Protein AF-A0A179S0K2-F1 (afdb_monomer)

Radius of gyration: 17.85 Å; Cα contacts (8 Å, |Δi|>4): 63; chains: 1; bounding box: 38×16×56 Å

Solvent-accessible surface area (backbone atoms only — not comparable to full-atom values): 4725 Å² total; per-residue (Å²): 138,86,76,78,86,77,86,60,91,84,56,55,85,92,34,68,66,41,37,51,50,55,25,49,52,24,48,51,48,21,55,51,24,48,50,50,19,52,54,19,56,77,68,71,34,66,69,54,23,53,53,27,46,53,52,19,51,52,28,44,52,52,21,52,53,35,51,50,52,44,49,52,55,52,55,55,58,50,53,62,55,58,65,77,74,110

Sequence (86 aa):
MNAPLRNTNHIAHGSPEMLRECAAECLNMVSFYTGMAVDYAAATDDVGLNYATRQAVAAMRQAVSILAMLRAMKENGSQNREEVQS

Foldseek 3Di:
DDDPDDPCVPPDPPDLVVLVVLLVVLVVLLVVLVVQLVVCVVVVNVVSNVVSVVSSVVSNVSSVVSVVVSVVVVVVVVVVVVVVVD

pLDDT: mean 87.46, std 15.48, range [46.69, 98.75]

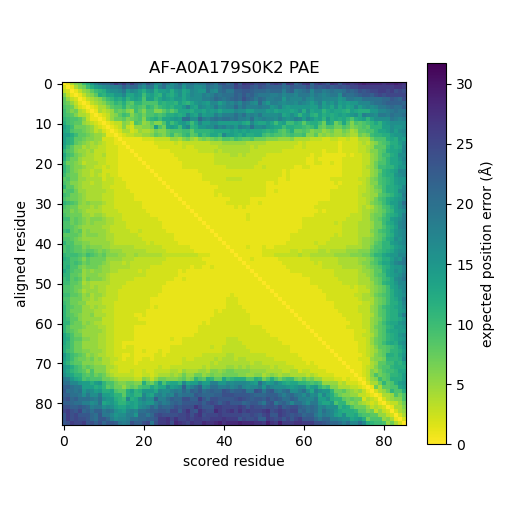Nearest PDB structures (foldseek):
  7o40-assembly1_A  TM=8.220E-01  e=2.172E+00  Synechocystis sp. PCC 6803 substr. Kazusa
  6zw4-assembly1_H  TM=8.288E-01  e=4.554E+00  Nostoc punctiforme
  6zw4-assembly1_T  TM=8.288E-01  e=4.554E+00  Nostoc punctiforme
  6zw4-assembly1_GA  TM=8.288E-01  e=4.554E+00  Nostoc punctiforme
  6zw4-assembly1_SA  TM=8.288E-01  e=4.554E+00  Nostoc punctiforme

Secondary structure (DSSP, 8-state):
--------TTSPTTSHHHHHHHHHHHHHHHHHHHHHHHHHHHTT-HHHHHHHHHHHHHHHHHHHHHHHHHHHHHHHHHHHHHHTT-

Mean predicted aligned error: 6.95 Å

Organism: NCBI:t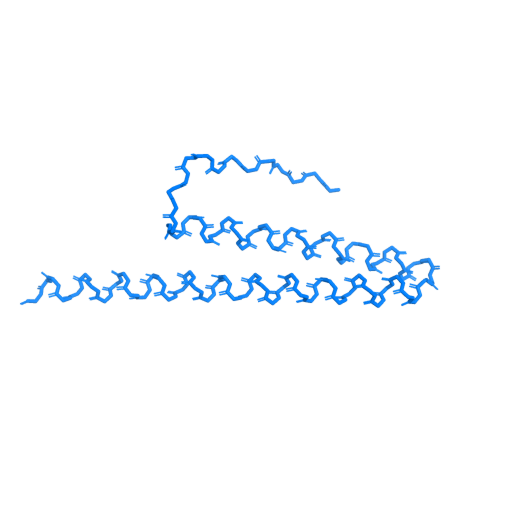xid427683

Structure (mmCIF, N/CA/C/O backbone):
data_AF-A0A179S0K2-F1
#
_entry.id   AF-A0A179S0K2-F1
#
loop_
_atom_site.group_PDB
_atom_site.id
_atom_site.type_symbol
_atom_site.label_atom_id
_atom_site.label_alt_id
_atom_site.label_comp_id
_atom_site.label_asym_id
_atom_site.label_entity_id
_atom_site.label_seq_id
_atom_site.pdbx_PDB_ins_code
_atom_site.Cartn_x
_atom_site.Cartn_y
_atom_site.Cartn_z
_atom_site.occupancy
_atom_site.B_iso_or_equiv
_atom_site.auth_seq_id
_atom_site.auth_comp_id
_atom_site.auth_asym_id
_atom_site.auth_atom_id
_atom_site.pdbx_PDB_model_num
ATOM 1 N N . MET A 1 1 ? -7.592 2.960 -14.067 1.00 46.69 1 MET A N 1
ATOM 2 C CA . MET A 1 1 ? -8.387 2.340 -12.981 1.00 46.69 1 MET A CA 1
ATOM 3 C C . MET A 1 1 ? -9.519 3.304 -12.637 1.00 46.69 1 MET A C 1
ATOM 5 O O . MET A 1 1 ? -9.219 4.472 -12.444 1.00 46.69 1 MET A O 1
ATOM 9 N N . ASN A 1 2 ? -10.785 2.874 -12.646 1.00 52.00 2 ASN A N 1
ATOM 10 C CA . ASN A 1 2 ? -11.943 3.741 -12.379 1.00 52.00 2 ASN A CA 1
ATOM 11 C C . ASN A 1 2 ? -12.628 3.243 -11.098 1.00 52.00 2 ASN A C 1
ATOM 13 O O . ASN A 1 2 ? -13.507 2.385 -11.154 1.00 52.00 2 ASN A O 1
ATOM 17 N N . ALA A 1 3 ? -12.132 3.676 -9.937 1.00 57.12 3 ALA A N 1
ATOM 18 C CA . ALA A 1 3 ? -12.800 3.382 -8.674 1.00 57.12 3 ALA A CA 1
ATOM 19 C C . ALA A 1 3 ? -14.096 4.212 -8.616 1.00 57.12 3 ALA A C 1
ATOM 21 O O . ALA A 1 3 ? -14.045 5.407 -8.915 1.00 57.12 3 ALA A O 1
ATOM 22 N N . PRO A 1 4 ? -15.252 3.619 -8.262 1.00 60.69 4 PRO A N 1
ATOM 23 C CA . PRO A 1 4 ? -16.480 4.386 -8.123 1.00 60.69 4 PRO A CA 1
ATOM 24 C C . PRO A 1 4 ? -16.275 5.515 -7.109 1.00 60.69 4 PRO A C 1
ATOM 26 O O . PRO A 1 4 ? -15.723 5.283 -6.032 1.00 60.69 4 PRO A O 1
ATOM 29 N N . LEU A 1 5 ? -16.729 6.725 -7.452 1.00 61.97 5 LEU A N 1
ATOM 30 C CA . LEU A 1 5 ? -16.756 7.856 -6.525 1.00 61.97 5 LEU A CA 1
ATOM 31 C C . LEU A 1 5 ? -17.601 7.462 -5.309 1.00 61.97 5 LEU A C 1
ATOM 33 O O . LEU A 1 5 ? -18.809 7.240 -5.420 1.00 61.97 5 LEU A O 1
ATOM 37 N N . ARG A 1 6 ? -16.953 7.330 -4.151 1.00 66.06 6 ARG A N 1
ATOM 38 C CA . ARG A 1 6 ? -17.618 6.980 -2.894 1.00 66.06 6 ARG A CA 1
ATOM 39 C C . ARG A 1 6 ? -18.305 8.244 -2.373 1.00 66.06 6 ARG A C 1
ATOM 41 O O . ARG A 1 6 ? -17.651 9.254 -2.143 1.00 66.06 6 ARG A O 1
ATOM 48 N N . ASN A 1 7 ? -19.633 8.223 -2.254 1.00 74.06 7 ASN A N 1
ATOM 49 C CA . ASN A 1 7 ? -20.394 9.356 -1.721 1.00 74.06 7 ASN A CA 1
ATOM 50 C C . ASN A 1 7 ? -20.248 9.393 -0.195 1.00 74.06 7 ASN A C 1
ATOM 52 O O . ASN A 1 7 ? -20.880 8.599 0.497 1.00 74.06 7 ASN A O 1
ATOM 56 N N . 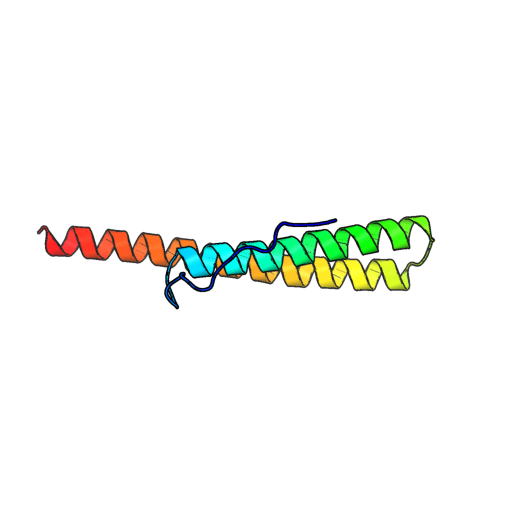THR A 1 8 ? -19.444 10.319 0.321 1.00 77.25 8 THR A N 1
ATOM 57 C CA . THR A 1 8 ? -19.126 10.440 1.754 1.00 77.25 8 THR A CA 1
ATOM 58 C C . THR A 1 8 ? -19.866 11.582 2.459 1.00 77.25 8 THR A C 1
ATOM 60 O O . THR A 1 8 ? -19.728 11.736 3.669 1.00 77.25 8 THR A O 1
ATOM 63 N N . ASN A 1 9 ? -20.723 12.338 1.757 1.00 75.94 9 ASN A N 1
ATOM 64 C CA . ASN A 1 9 ? -21.390 13.546 2.285 1.00 75.94 9 ASN A CA 1
ATOM 65 C C . ASN A 1 9 ? -22.314 13.299 3.489 1.00 75.94 9 ASN A C 1
ATOM 67 O O . ASN A 1 9 ? -22.700 14.234 4.182 1.00 75.94 9 ASN A O 1
ATOM 71 N N . HIS A 1 10 ? -22.708 12.049 3.713 1.00 78.62 10 HIS A N 1
ATOM 72 C CA . HIS A 1 10 ? -23.598 11.639 4.797 1.00 78.62 10 HIS A CA 1
ATOM 73 C C . HIS A 1 10 ? -22.841 11.063 6.005 1.00 78.62 10 HIS A C 1
ATOM 75 O O . HIS A 1 10 ? -23.464 10.678 6.993 1.00 78.62 10 HIS A O 1
ATOM 81 N N . ILE A 1 11 ? -21.512 10.958 5.924 1.00 79.75 11 ILE A N 1
ATOM 82 C CA . ILE A 1 11 ? -20.693 10.342 6.964 1.00 79.75 11 ILE A CA 1
ATOM 83 C C . ILE A 1 11 ? -20.362 11.389 8.023 1.00 79.75 11 ILE A C 1
ATOM 85 O O . ILE A 1 11 ? -19.760 12.422 7.737 1.00 79.75 11 ILE A O 1
ATOM 89 N N . ALA A 1 12 ? -20.736 11.105 9.270 1.00 79.56 12 ALA A N 1
ATOM 90 C CA . ALA A 1 12 ? -20.438 11.986 10.389 1.00 79.56 12 ALA A CA 1
ATOM 91 C C . ALA A 1 12 ? -18.921 12.122 10.597 1.00 79.56 12 ALA A C 1
ATOM 93 O O . ALA A 1 12 ? -18.184 11.130 10.594 1.00 79.56 12 ALA A O 1
ATOM 94 N N . HIS A 1 13 ? -18.455 13.349 10.829 1.00 77.44 13 HIS A N 1
ATOM 95 C CA . HIS A 1 13 ? -17.053 13.598 11.145 1.00 77.44 13 HIS A CA 1
ATOM 96 C C . HIS A 1 13 ? -16.625 12.876 12.426 1.00 77.44 13 HIS A C 1
ATOM 98 O O . HIS A 1 13 ? -17.375 12.805 13.398 1.00 77.44 13 HIS A O 1
ATOM 104 N N . GLY A 1 14 ? -15.407 12.333 12.416 1.00 79.06 14 GLY A N 1
ATOM 105 C CA . GLY A 1 14 ? -14.851 11.588 13.546 1.00 79.06 14 GLY A CA 1
ATOM 106 C C . GLY A 1 14 ? -15.487 10.215 13.779 1.00 79.06 14 GLY A C 1
ATOM 107 O O . GLY A 1 14 ? -15.132 9.557 14.750 1.00 79.06 14 GLY A O 1
ATOM 108 N N . SER A 1 15 ? -16.403 9.763 12.915 1.00 88.06 15 SER A N 1
ATOM 109 C CA . SER A 1 15 ? -17.000 8.428 13.010 1.00 88.06 15 SER A CA 1
ATOM 110 C C . SER A 1 15 ? -16.032 7.318 12.566 1.00 88.06 15 SER A C 1
ATOM 112 O O . SER A 1 15 ? -15.129 7.558 11.754 1.00 88.06 15 SER A O 1
ATOM 114 N N . PRO A 1 16 ? -16.243 6.065 13.017 1.00 91.75 16 PRO A N 1
ATOM 115 C CA . PRO A 1 16 ? -15.538 4.906 12.472 1.00 91.75 16 PRO A CA 1
ATOM 116 C C . PRO A 1 16 ? -15.692 4.781 10.949 1.00 91.75 16 PRO A C 1
ATOM 118 O O . PRO A 1 16 ? -14.795 4.296 10.262 1.00 91.75 16 PRO A O 1
ATOM 121 N N . GLU A 1 17 ? -16.836 5.189 10.403 1.00 90.38 17 GLU A N 1
ATOM 122 C CA . GLU A 1 17 ? -17.139 5.200 8.970 1.00 90.38 17 GLU A CA 1
ATOM 123 C C . GLU A 1 17 ? -16.225 6.175 8.225 1.00 90.38 17 GLU A C 1
ATOM 125 O O . GLU A 1 17 ? -15.636 5.787 7.218 1.00 90.38 17 GLU A O 1
ATOM 130 N N . MET A 1 18 ? -16.000 7.376 8.768 1.00 91.25 18 MET A N 1
ATOM 131 C CA . MET A 1 18 ? -15.056 8.342 8.197 1.00 91.25 18 MET A CA 1
ATOM 132 C C . MET A 1 18 ? -13.636 7.769 8.153 1.00 91.25 18 MET A C 1
ATOM 134 O O . MET A 1 18 ? -12.977 7.838 7.120 1.00 91.25 18 MET A O 1
ATOM 138 N N . LEU A 1 19 ? -13.173 7.147 9.242 1.00 93.69 19 LEU A N 1
ATOM 139 C CA . LEU A 1 19 ? -11.835 6.545 9.286 1.00 93.69 19 LEU A CA 1
ATOM 140 C C . LEU A 1 19 ? -11.674 5.399 8.273 1.00 93.69 19 LEU A C 1
ATOM 142 O O . LEU A 1 19 ? -10.598 5.245 7.696 1.00 93.69 19 LEU A O 1
ATOM 146 N N . ARG A 1 20 ? -12.727 4.608 8.014 1.00 93.75 20 ARG A N 1
ATOM 147 C CA . ARG A 1 20 ? -12.694 3.585 6.951 1.00 93.75 20 ARG A CA 1
ATOM 148 C C . ARG A 1 20 ? -12.529 4.213 5.569 1.00 93.75 20 ARG A C 1
ATOM 150 O O . ARG A 1 20 ? -11.744 3.701 4.775 1.00 93.75 20 ARG A O 1
ATOM 157 N N . GLU A 1 21 ? -13.241 5.300 5.291 1.00 93.94 21 GLU A N 1
ATOM 158 C CA . GLU A 1 21 ? -13.147 5.990 4.002 1.00 93.94 21 GLU A CA 1
ATOM 159 C C . GLU A 1 21 ? -11.778 6.655 3.817 1.00 93.94 21 GLU A C 1
ATOM 161 O O . GLU A 1 21 ? -11.146 6.441 2.786 1.00 93.94 21 GLU A O 1
ATOM 166 N N . CYS A 1 22 ? -11.231 7.317 4.842 1.00 93.94 22 CYS A N 1
ATOM 167 C CA . CYS A 1 22 ? -9.872 7.865 4.777 1.00 93.94 22 CYS A CA 1
ATOM 168 C C . CYS A 1 22 ? -8.813 6.770 4.540 1.00 93.94 22 CYS A C 1
ATOM 170 O O . CYS A 1 22 ? -7.884 6.955 3.755 1.00 93.94 22 CYS A O 1
ATOM 172 N N . ALA A 1 23 ? -8.950 5.599 5.176 1.00 95.62 23 ALA A N 1
ATOM 173 C CA . ALA A 1 23 ? -8.052 4.473 4.910 1.00 95.62 23 ALA A CA 1
ATOM 174 C C . ALA A 1 23 ? -8.179 3.971 3.460 1.00 95.62 23 ALA A C 1
ATOM 176 O O . ALA A 1 23 ? -7.167 3.673 2.824 1.00 95.62 23 ALA A O 1
ATOM 177 N N . ALA A 1 24 ? -9.401 3.897 2.923 1.00 95.44 24 ALA A N 1
ATOM 178 C CA . ALA A 1 24 ? -9.647 3.498 1.539 1.00 95.44 24 ALA A CA 1
ATOM 179 C C . ALA A 1 24 ? -9.051 4.496 0.530 1.00 95.44 24 ALA A C 1
ATOM 181 O O . ALA A 1 24 ? -8.480 4.074 -0.475 1.00 95.44 24 ALA A O 1
ATOM 182 N N . GLU A 1 25 ? -9.117 5.798 0.806 1.00 94.75 25 GLU A N 1
ATOM 183 C CA . GLU A 1 25 ? -8.474 6.838 -0.007 1.00 94.75 25 GLU A CA 1
ATOM 184 C C . GLU A 1 25 ? -6.950 6.671 -0.045 1.00 94.75 25 GLU A C 1
ATOM 186 O O . GLU A 1 25 ? -6.359 6.635 -1.128 1.00 94.75 25 GLU A O 1
ATOM 191 N N . CYS A 1 26 ? -6.308 6.469 1.112 1.00 97.25 26 CYS A N 1
ATOM 192 C CA . CYS A 1 26 ? -4.872 6.194 1.162 1.00 97.25 26 CYS A CA 1
ATOM 193 C C . CYS A 1 26 ? -4.507 4.913 0.392 1.00 97.25 26 CYS A C 1
ATOM 195 O O . CYS A 1 26 ? -3.513 4.890 -0.331 1.00 97.25 26 CYS A O 1
ATOM 197 N N . LEU A 1 27 ? -5.311 3.849 0.490 1.00 97.38 27 LEU A N 1
ATOM 198 C CA . LEU A 1 27 ? -5.082 2.604 -0.257 1.00 97.38 27 LEU A CA 1
ATOM 199 C C . LEU A 1 27 ? -5.282 2.775 -1.771 1.00 97.38 27 LEU A C 1
ATOM 201 O O . LEU A 1 27 ? -4.547 2.171 -2.554 1.00 97.38 27 LEU A O 1
ATOM 205 N N . ASN A 1 28 ? -6.210 3.632 -2.200 1.00 97.00 28 ASN A N 1
ATOM 206 C CA . ASN A 1 28 ? -6.338 4.004 -3.609 1.00 97.00 28 ASN A CA 1
ATOM 207 C C . ASN A 1 28 ? -5.080 4.724 -4.111 1.00 97.00 28 ASN A C 1
ATOM 209 O O . ASN A 1 28 ? -4.611 4.426 -5.210 1.00 97.00 28 ASN A O 1
ATOM 213 N N . MET A 1 29 ? -4.488 5.611 -3.302 1.00 96.75 29 MET A N 1
ATOM 214 C CA . MET A 1 29 ? -3.201 6.230 -3.637 1.00 96.75 29 MET A CA 1
ATOM 215 C C . MET A 1 29 ? -2.070 5.203 -3.732 1.00 96.75 29 MET A C 1
ATOM 217 O O . MET A 1 29 ? -1.258 5.292 -4.650 1.00 96.75 29 MET A O 1
ATOM 221 N N . VAL A 1 30 ? -2.024 4.209 -2.835 1.00 98.38 30 VAL A N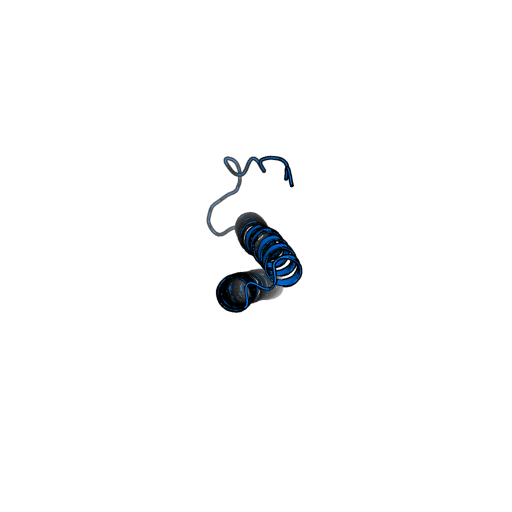 1
ATOM 222 C CA . VAL A 1 30 ? -1.055 3.104 -2.946 1.00 98.38 30 VAL A CA 1
ATOM 223 C C . VAL A 1 30 ? -1.203 2.420 -4.300 1.00 98.38 30 VAL A C 1
ATOM 225 O O . VAL A 1 30 ? -0.221 2.331 -5.025 1.00 98.38 30 VAL A O 1
ATOM 228 N N . SER A 1 31 ? -2.420 1.996 -4.652 1.00 98.12 31 SER A N 1
ATOM 229 C CA . SER A 1 31 ? -2.707 1.317 -5.923 1.00 98.12 31 SER A CA 1
ATOM 230 C C . SER A 1 31 ? -2.285 2.150 -7.140 1.00 98.12 31 SER A C 1
ATOM 232 O O . SER A 1 31 ? -1.709 1.633 -8.097 1.00 98.12 31 SER A O 1
ATOM 234 N N . PHE A 1 32 ? -2.526 3.463 -7.092 1.00 97.81 32 PHE A N 1
ATOM 235 C CA . PHE A 1 32 ? -2.113 4.388 -8.142 1.00 97.81 32 PHE A CA 1
ATOM 236 C C . PHE A 1 32 ? -0.585 4.451 -8.287 1.00 97.81 32 PHE A C 1
ATOM 238 O O . PHE A 1 32 ? -0.058 4.235 -9.379 1.00 97.81 32 PHE A O 1
ATOM 245 N N . TYR A 1 33 ? 0.139 4.693 -7.192 1.00 98.62 33 TYR A N 1
ATOM 246 C CA . TYR A 1 33 ? 1.595 4.817 -7.234 1.00 98.62 33 TYR A CA 1
ATOM 247 C C . TYR A 1 33 ? 2.307 3.497 -7.527 1.00 98.62 33 TYR A C 1
ATOM 249 O O . TYR A 1 33 ? 3.340 3.507 -8.193 1.00 98.62 33 TYR A O 1
ATOM 257 N N . THR A 1 34 ? 1.776 2.357 -7.079 1.00 98.56 34 THR A N 1
ATOM 258 C CA . THR A 1 34 ? 2.336 1.052 -7.453 1.00 98.56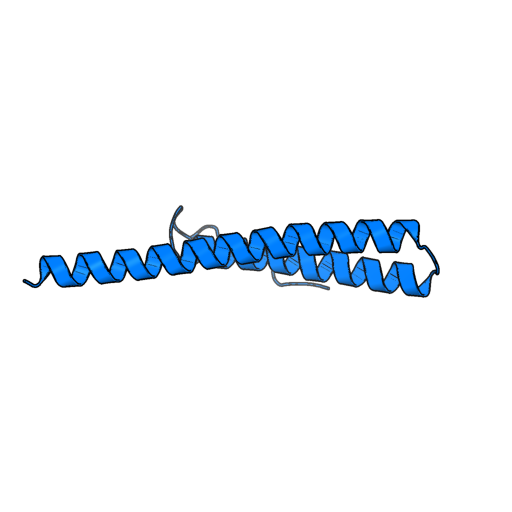 34 THR A CA 1
ATOM 259 C C . THR A 1 34 ? 2.118 0.756 -8.932 1.00 98.56 34 THR A C 1
ATOM 261 O O . THR A 1 34 ? 3.025 0.224 -9.563 1.00 98.56 34 THR A O 1
ATOM 264 N N . GLY A 1 35 ? 0.974 1.151 -9.504 1.00 98.44 35 GLY A N 1
ATOM 265 C CA . GLY A 1 35 ? 0.753 1.106 -10.952 1.00 98.44 35 GLY A CA 1
ATOM 266 C C . GLY A 1 35 ? 1.814 1.903 -11.714 1.00 98.44 35 GLY A C 1
ATOM 267 O O . GLY A 1 35 ? 2.498 1.349 -12.567 1.00 98.44 35 GLY A O 1
ATOM 268 N N . MET A 1 36 ? 2.045 3.159 -11.313 1.00 98.44 36 MET A N 1
ATOM 269 C CA . MET A 1 36 ? 3.106 3.988 -11.901 1.00 98.44 36 MET A CA 1
ATOM 270 C C . MET A 1 36 ? 4.498 3.365 -11.751 1.00 98.44 36 MET A C 1
ATOM 272 O O . MET A 1 36 ? 5.296 3.411 -12.679 1.00 98.44 36 MET A O 1
ATOM 276 N N . ALA A 1 37 ? 4.810 2.777 -10.593 1.00 98.62 37 ALA A N 1
ATOM 277 C CA . ALA A 1 37 ? 6.096 2.123 -10.367 1.00 98.62 37 ALA A CA 1
ATOM 278 C C . ALA A 1 37 ? 6.318 0.946 -11.334 1.00 98.62 37 ALA A C 1
ATOM 280 O O . ALA A 1 37 ? 7.417 0.794 -11.863 1.00 98.62 37 ALA A O 1
ATOM 281 N N . VAL A 1 38 ? 5.281 0.147 -11.603 1.00 98.69 38 VAL A N 1
ATOM 282 C CA . VAL A 1 38 ? 5.342 -0.943 -12.591 1.00 98.69 38 VAL A CA 1
ATOM 283 C C . VAL A 1 38 ? 5.570 -0.394 -14.000 1.00 98.69 38 VAL A C 1
ATOM 285 O O . VAL A 1 38 ? 6.425 -0.917 -14.716 1.00 98.69 38 VAL A O 1
ATOM 288 N N . ASP A 1 39 ? 4.875 0.682 -14.375 1.00 98.50 39 ASP A N 1
ATOM 289 C CA . ASP A 1 39 ? 5.051 1.324 -15.682 1.00 98.50 39 ASP A CA 1
ATOM 290 C C . ASP A 1 39 ? 6.483 1.869 -15.855 1.00 98.50 39 ASP A C 1
ATOM 292 O O . ASP A 1 39 ? 7.115 1.643 -16.889 1.00 98.50 39 ASP A O 1
ATOM 296 N N . TYR A 1 40 ? 7.044 2.515 -14.826 1.00 98.62 40 TYR A N 1
ATOM 297 C CA . TYR A 1 40 ? 8.429 3.001 -14.847 1.00 98.62 40 TYR A CA 1
ATOM 298 C C . TYR A 1 40 ? 9.459 1.871 -14.901 1.00 98.62 40 TYR A C 1
ATOM 300 O O . TYR A 1 40 ? 10.445 1.982 -15.629 1.00 98.62 40 TYR A O 1
ATOM 308 N N . ALA A 1 41 ? 9.220 0.760 -14.198 1.00 98.56 41 ALA A N 1
ATOM 309 C CA . ALA A 1 41 ? 10.078 -0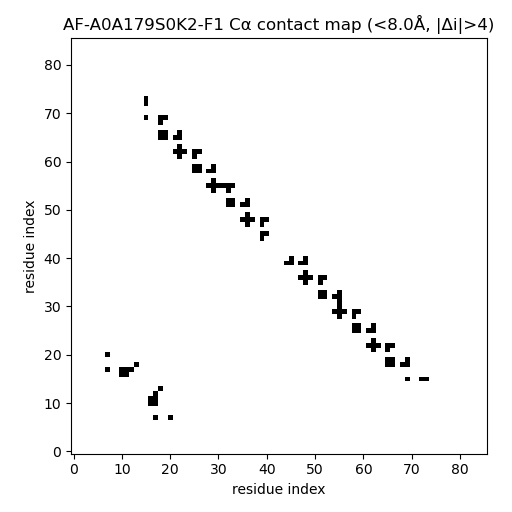.418 -14.291 1.00 98.56 41 ALA A CA 1
ATOM 310 C C . ALA A 1 41 ? 10.089 -0.997 -15.716 1.00 98.56 41 ALA A C 1
ATOM 312 O O . ALA A 1 41 ? 11.153 -1.323 -16.240 1.00 98.56 41 ALA A O 1
ATOM 313 N N . ALA A 1 42 ? 8.924 -1.076 -16.370 1.00 98.56 42 ALA A N 1
ATOM 314 C CA . ALA A 1 42 ? 8.818 -1.528 -17.758 1.00 98.56 42 ALA A CA 1
ATOM 315 C C . ALA A 1 42 ? 9.526 -0.578 -18.743 1.00 98.56 42 ALA A C 1
ATOM 317 O O . ALA A 1 42 ? 10.068 -1.025 -19.752 1.00 98.56 42 ALA A O 1
ATOM 318 N N . ALA A 1 43 ? 9.551 0.718 -18.433 1.00 98.38 43 ALA A N 1
ATOM 319 C CA . ALA A 1 43 ? 10.240 1.741 -19.210 1.00 98.38 43 ALA A CA 1
ATOM 320 C C . ALA A 1 43 ? 11.743 1.869 -18.892 1.00 98.38 43 ALA A C 1
ATOM 322 O O . ALA A 1 43 ? 12.414 2.703 -19.500 1.00 98.38 43 ALA A O 1
ATOM 323 N N . THR A 1 44 ? 12.288 1.076 -17.959 1.00 98.19 44 THR A N 1
ATOM 324 C CA . THR A 1 44 ? 13.663 1.219 -17.433 1.00 98.19 44 THR A CA 1
ATOM 325 C C . THR A 1 44 ? 13.975 2.618 -16.874 1.00 98.19 44 THR A C 1
ATOM 327 O O . THR A 1 44 ? 15.116 3.074 -16.899 1.00 98.19 44 THR A O 1
ATOM 330 N N . ASP A 1 45 ? 12.955 3.315 -16.364 1.00 98.44 45 ASP A N 1
ATOM 331 C CA . ASP A 1 45 ? 13.097 4.604 -15.685 1.00 98.44 45 ASP A CA 1
ATOM 332 C C . ASP A 1 45 ? 13.279 4.387 -14.176 1.00 98.44 45 ASP A C 1
ATOM 334 O O . ASP A 1 45 ? 12.323 4.370 -13.394 1.00 98.44 45 ASP A O 1
ATOM 338 N N . ASP A 1 46 ? 14.534 4.227 -13.756 1.00 98.50 46 ASP A N 1
ATOM 339 C CA . ASP A 1 46 ? 14.886 3.972 -12.355 1.00 98.50 46 ASP A CA 1
ATOM 340 C C . ASP A 1 46 ? 14.545 5.149 -11.423 1.00 98.50 46 ASP A C 1
ATOM 342 O O . ASP A 1 46 ? 14.258 4.952 -10.235 1.00 98.50 46 ASP A O 1
ATOM 346 N N . VAL A 1 47 ? 14.553 6.384 -11.941 1.00 98.56 47 VAL A N 1
ATOM 347 C CA . VAL A 1 47 ? 14.240 7.586 -11.153 1.00 98.56 47 VAL A CA 1
ATOM 348 C C . VAL A 1 47 ? 12.744 7.632 -10.860 1.00 98.56 47 VAL A C 1
ATOM 350 O O . VAL A 1 47 ? 12.349 7.794 -9.698 1.00 98.56 47 VAL A O 1
ATOM 353 N N . GLY A 1 48 ? 11.919 7.433 -11.892 1.00 98.38 48 GLY A N 1
ATOM 354 C CA . GLY A 1 48 ? 10.469 7.321 -11.767 1.00 98.38 48 GLY A CA 1
ATOM 355 C C . GLY A 1 48 ? 10.065 6.156 -10.864 1.00 98.38 48 GLY A C 1
ATOM 356 O O . GLY A 1 48 ? 9.262 6.339 -9.942 1.00 98.38 48 GLY A O 1
ATOM 357 N N . LEU A 1 49 ? 10.689 4.987 -11.050 1.00 98.69 49 LEU A N 1
ATOM 358 C CA . LEU A 1 49 ? 10.465 3.795 -10.229 1.00 98.69 49 LEU A CA 1
ATOM 359 C C . LEU A 1 49 ? 10.729 4.075 -8.745 1.00 98.69 49 LEU A C 1
ATOM 361 O O . LEU A 1 49 ? 9.882 3.777 -7.893 1.00 98.69 49 LEU A O 1
ATOM 365 N N . ASN A 1 50 ? 11.876 4.676 -8.416 1.00 98.69 50 ASN A N 1
ATOM 366 C CA . ASN A 1 50 ? 12.226 4.995 -7.033 1.00 98.69 50 ASN A CA 1
ATOM 367 C C . ASN A 1 50 ? 11.222 5.981 -6.419 1.00 98.69 50 ASN A C 1
ATOM 369 O O . ASN A 1 50 ? 10.694 5.747 -5.328 1.00 98.69 50 ASN A O 1
ATOM 373 N N . TYR A 1 51 ? 10.917 7.059 -7.141 1.00 98.56 51 TYR A N 1
ATOM 374 C CA . TYR A 1 51 ? 9.979 8.077 -6.685 1.00 98.56 51 TYR A CA 1
ATOM 375 C C . TYR A 1 51 ? 8.583 7.497 -6.418 1.00 98.56 51 TYR A C 1
ATOM 377 O O . TYR A 1 51 ? 8.063 7.644 -5.307 1.00 98.56 51 TYR A O 1
ATOM 385 N N . ALA A 1 52 ? 7.998 6.802 -7.397 1.00 98.62 52 ALA A N 1
ATOM 386 C CA . ALA A 1 52 ? 6.656 6.237 -7.289 1.00 98.62 52 ALA A CA 1
ATOM 387 C C . ALA A 1 52 ? 6.573 5.211 -6.148 1.00 98.62 52 ALA A C 1
ATOM 389 O O . ALA A 1 52 ? 5.647 5.252 -5.335 1.00 98.62 52 ALA A O 1
ATOM 390 N N . THR A 1 53 ? 7.599 4.370 -5.995 1.00 98.75 53 THR A N 1
ATOM 391 C CA . THR A 1 53 ? 7.687 3.411 -4.884 1.00 98.75 53 THR A CA 1
ATOM 392 C C . THR A 1 53 ? 7.687 4.114 -3.524 1.00 98.75 53 THR A C 1
ATOM 394 O O . THR A 1 53 ? 6.970 3.705 -2.608 1.00 98.75 53 THR A O 1
ATOM 397 N N . ARG A 1 54 ? 8.441 5.211 -3.365 1.00 98.75 54 ARG A N 1
ATOM 398 C CA . ARG A 1 54 ? 8.465 5.976 -2.105 1.00 98.75 54 ARG A CA 1
ATOM 399 C C . ARG A 1 54 ? 7.113 6.608 -1.780 1.00 98.75 54 ARG A C 1
ATOM 401 O O . ARG A 1 54 ? 6.725 6.612 -0.611 1.00 98.75 54 ARG A O 1
ATOM 408 N N . GLN A 1 55 ? 6.391 7.100 -2.786 1.00 98.69 55 GLN A N 1
ATOM 409 C CA . GLN A 1 55 ? 5.041 7.639 -2.598 1.00 98.69 55 GLN A CA 1
ATOM 410 C C . GLN A 1 55 ? 4.042 6.548 -2.193 1.00 98.69 55 GLN A C 1
ATOM 412 O O . GLN A 1 55 ? 3.289 6.736 -1.236 1.00 98.69 55 GLN A O 1
ATOM 417 N N . ALA A 1 56 ? 4.097 5.372 -2.829 1.00 98.56 56 ALA A N 1
ATOM 418 C CA . ALA A 1 56 ? 3.290 4.219 -2.431 1.00 98.56 56 ALA A CA 1
ATOM 419 C C . ALA A 1 56 ? 3.537 3.832 -0.961 1.00 98.56 56 ALA A C 1
ATOM 421 O O . ALA A 1 56 ? 2.592 3.617 -0.201 1.00 98.56 56 ALA A O 1
ATOM 422 N N . VAL A 1 57 ? 4.800 3.808 -0.519 1.00 98.75 57 VAL A N 1
ATOM 423 C CA . VAL A 1 57 ? 5.150 3.521 0.882 1.00 98.75 57 VAL A CA 1
ATOM 424 C C . VAL A 1 57 ? 4.596 4.582 1.836 1.00 98.75 57 VAL A C 1
ATOM 426 O O . VAL A 1 57 ? 4.085 4.233 2.902 1.00 98.75 57 VAL A O 1
ATOM 429 N N . ALA A 1 58 ? 4.683 5.866 1.485 1.00 98.62 58 ALA A N 1
ATOM 430 C CA . ALA A 1 58 ? 4.143 6.943 2.312 1.00 98.62 58 ALA A CA 1
ATOM 431 C C . ALA A 1 58 ? 2.618 6.819 2.477 1.00 98.62 58 ALA A C 1
ATOM 433 O O . ALA A 1 58 ? 2.123 6.845 3.606 1.00 98.62 58 ALA A O 1
ATOM 434 N N . ALA A 1 59 ? 1.892 6.589 1.380 1.00 98.25 59 ALA A N 1
ATOM 435 C CA . ALA A 1 59 ? 0.447 6.371 1.401 1.00 98.25 59 ALA A CA 1
ATOM 436 C C . ALA A 1 59 ? 0.063 5.117 2.211 1.00 98.25 59 ALA A C 1
ATOM 438 O O . ALA A 1 59 ? -0.873 5.153 3.010 1.00 98.25 59 ALA A O 1
ATOM 439 N N . MET A 1 60 ? 0.832 4.028 2.094 1.00 98.62 60 MET A N 1
ATOM 440 C CA . MET A 1 60 ? 0.598 2.807 2.873 1.00 98.62 60 MET A CA 1
ATOM 441 C C . MET A 1 60 ? 0.781 3.049 4.375 1.00 98.62 60 MET A C 1
ATOM 443 O O . MET A 1 60 ? -0.032 2.605 5.184 1.00 98.62 60 MET A O 1
ATOM 447 N N . ARG A 1 61 ? 1.821 3.793 4.770 1.00 98.69 61 ARG A N 1
ATOM 448 C CA . ARG A 1 61 ? 2.043 4.161 6.179 1.00 98.69 61 ARG A CA 1
ATOM 449 C C . ARG A 1 61 ? 0.879 4.975 6.741 1.00 98.69 61 ARG A C 1
ATOM 451 O O . ARG A 1 61 ? 0.464 4.724 7.871 1.00 98.69 61 ARG A O 1
ATOM 458 N N . GLN A 1 62 ? 0.334 5.904 5.957 1.00 97.94 62 GLN A N 1
ATOM 459 C CA . GLN A 1 62 ? -0.855 6.667 6.344 1.00 97.94 62 GLN A CA 1
ATOM 460 C C . GLN A 1 62 ? -2.078 5.756 6.509 1.00 97.94 62 GLN A C 1
ATOM 462 O O . GLN A 1 62 ? -2.723 5.803 7.555 1.00 97.94 62 GLN A O 1
ATOM 467 N N . ALA A 1 63 ? -2.343 4.862 5.548 1.00 97.94 63 ALA A N 1
ATOM 468 C CA . ALA A 1 63 ? -3.449 3.906 5.634 1.00 97.94 63 ALA A CA 1
ATOM 469 C C . ALA A 1 63 ? -3.364 3.041 6.905 1.00 97.94 63 ALA A C 1
ATOM 471 O O . ALA A 1 63 ? -4.342 2.911 7.640 1.00 97.94 63 ALA A O 1
ATOM 472 N N . VAL A 1 64 ? -2.179 2.499 7.209 1.00 98.44 64 VAL A N 1
ATOM 473 C CA . VAL A 1 64 ? -1.939 1.694 8.419 1.00 98.44 64 VAL A CA 1
ATOM 474 C C . VAL A 1 64 ? -2.183 2.507 9.692 1.00 98.44 64 VAL A C 1
ATOM 476 O O . VAL A 1 64 ? -2.821 2.011 10.620 1.00 98.44 64 VAL A O 1
ATOM 479 N N . SER A 1 65 ? -1.728 3.761 9.740 1.00 97.94 65 SER A N 1
ATOM 480 C CA . SER A 1 65 ? -1.970 4.646 10.885 1.00 97.94 65 SER A CA 1
ATOM 481 C C . SER A 1 65 ? -3.465 4.913 11.098 1.00 97.94 65 SER A C 1
ATOM 483 O O . SER A 1 65 ? -3.949 4.825 12.226 1.00 97.94 65 SER A O 1
ATOM 485 N N . ILE A 1 66 ? -4.224 5.146 10.024 1.00 96.81 66 ILE A N 1
ATOM 486 C CA . ILE A 1 66 ? -5.677 5.357 10.095 1.00 96.81 66 ILE A CA 1
ATOM 487 C C . ILE A 1 66 ? -6.404 4.094 10.567 1.00 96.81 66 ILE A C 1
ATOM 489 O O . ILE A 1 66 ? -7.297 4.171 11.412 1.00 96.81 66 ILE A O 1
ATOM 493 N N . LEU A 1 67 ? -5.997 2.917 10.089 1.00 96.31 67 LEU A N 1
ATOM 494 C CA . LEU A 1 67 ? -6.556 1.646 10.553 1.00 96.31 67 LEU A CA 1
ATOM 495 C C . LEU A 1 67 ? -6.270 1.394 12.041 1.00 96.31 67 LEU A C 1
ATOM 497 O O . LEU A 1 67 ? -7.132 0.862 12.744 1.00 96.31 67 LEU A O 1
ATOM 501 N N . ALA A 1 68 ? -5.106 1.815 12.542 1.00 96.62 68 ALA A N 1
ATOM 502 C CA . ALA A 1 68 ? -4.803 1.769 13.969 1.00 96.62 68 ALA A CA 1
ATOM 503 C C . ALA A 1 68 ? -5.722 2.702 14.780 1.00 96.62 68 ALA A C 1
ATOM 505 O O . ALA A 1 68 ? -6.255 2.279 15.806 1.00 96.62 68 ALA A O 1
ATOM 506 N N . MET A 1 69 ? -5.989 3.922 14.294 1.00 94.25 69 MET A N 1
ATOM 507 C CA . MET A 1 69 ? -6.961 4.831 14.924 1.00 94.25 69 MET A CA 1
ATOM 508 C C . MET A 1 69 ? -8.372 4.231 14.954 1.00 94.25 69 MET A C 1
ATOM 510 O O . MET A 1 69 ? -9.039 4.265 15.987 1.00 94.25 69 MET A O 1
ATOM 514 N N . LEU A 1 70 ? -8.815 3.622 13.849 1.00 94.44 70 LEU A N 1
ATOM 515 C CA . LEU A 1 70 ? -10.113 2.948 13.768 1.00 94.44 70 LEU A CA 1
ATOM 516 C C . LEU A 1 70 ? -10.232 1.811 14.790 1.00 94.44 70 LEU A C 1
ATOM 518 O O . LEU A 1 70 ? -11.292 1.620 15.387 1.00 94.44 70 LEU A O 1
ATOM 522 N N . ARG A 1 71 ? -9.156 1.043 14.979 1.00 94.31 71 ARG A N 1
ATOM 523 C CA . ARG A 1 71 ? -9.105 -0.027 15.974 1.00 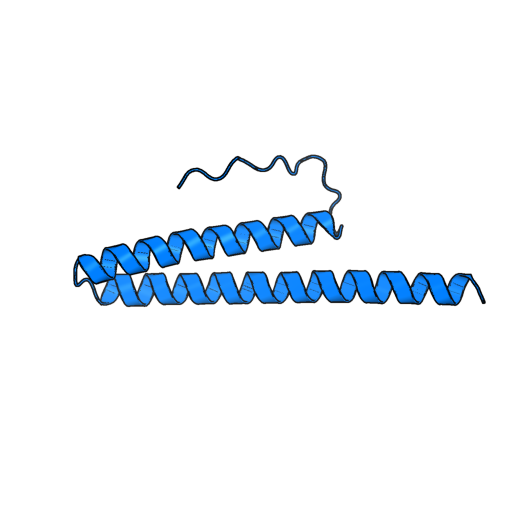94.31 71 ARG A CA 1
ATOM 524 C C . ARG A 1 71 ? -9.227 0.531 17.393 1.00 94.31 71 ARG A C 1
ATOM 526 O O . ARG A 1 71 ? -10.114 0.092 18.119 1.00 94.31 71 ARG A O 1
ATOM 533 N N . ALA A 1 72 ? -8.422 1.534 17.738 1.00 92.69 72 ALA A N 1
ATOM 534 C CA . ALA A 1 72 ? -8.459 2.172 19.053 1.00 92.69 72 ALA A CA 1
ATOM 535 C C . ALA A 1 72 ? -9.841 2.773 19.368 1.00 92.69 72 ALA A C 1
ATOM 537 O O . ALA A 1 72 ? -10.361 2.615 20.467 1.00 92.69 72 ALA A O 1
ATOM 538 N N . MET A 1 73 ? -10.490 3.404 18.383 1.00 90.88 73 MET A N 1
ATOM 539 C CA . MET A 1 73 ? -11.832 3.966 18.558 1.00 90.88 73 MET A CA 1
ATOM 540 C C . MET A 1 73 ? -12.878 2.894 18.897 1.00 90.88 73 MET A C 1
ATOM 542 O O . MET A 1 73 ? -13.758 3.122 19.727 1.00 90.88 73 MET A O 1
ATOM 546 N N . LYS A 1 74 ? -12.787 1.719 18.266 1.00 88.19 74 LYS A N 1
ATOM 547 C CA . LYS A 1 74 ? -13.686 0.595 18.557 1.00 88.19 74 LYS A CA 1
ATOM 548 C C . LYS A 1 74 ? -13.433 0.011 19.943 1.00 88.19 74 LYS A C 1
ATOM 550 O O . LYS A 1 74 ? -14.399 -0.252 20.647 1.00 88.19 74 LYS A O 1
ATOM 555 N N . GLU A 1 75 ? -12.166 -0.151 20.322 1.00 87.69 75 GLU A N 1
ATOM 556 C CA . GLU A 1 75 ? -11.756 -0.688 21.628 1.00 87.69 75 GLU A CA 1
ATOM 557 C C . GLU A 1 75 ? -12.210 0.230 22.782 1.00 87.69 75 GLU A C 1
ATOM 559 O O . GLU A 1 75 ? -12.837 -0.236 23.736 1.00 87.69 75 GLU A O 1
ATOM 564 N N . ASN A 1 76 ? -12.036 1.548 22.643 1.00 79.94 76 ASN A N 1
ATOM 565 C CA . ASN A 1 76 ? -12.513 2.527 23.629 1.00 79.94 76 ASN A CA 1
ATOM 566 C C . ASN A 1 76 ? -14.052 2.581 23.706 1.00 79.94 76 ASN A C 1
ATOM 568 O O . ASN A 1 76 ? -14.631 2.759 24.776 1.00 79.94 76 ASN A O 1
ATOM 572 N N . GLY A 1 77 ? -14.739 2.412 22.570 1.00 71.75 77 GLY A N 1
ATOM 573 C CA . GLY A 1 77 ? -16.201 2.339 22.522 1.00 71.75 77 GLY A CA 1
ATOM 574 C C . GLY A 1 77 ? -16.783 1.092 23.201 1.00 71.75 77 GLY A C 1
ATOM 575 O O . GLY A 1 77 ? -17.902 1.157 23.71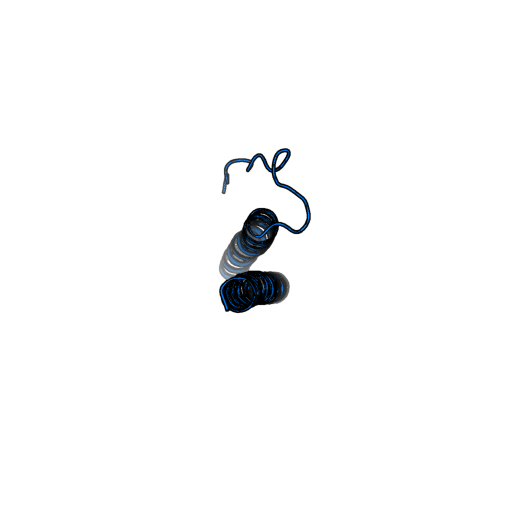1 1.00 71.75 77 GLY A O 1
ATOM 576 N N . SER A 1 78 ? -16.049 -0.028 23.224 1.00 62.97 78 SER A N 1
ATOM 577 C CA . SER A 1 78 ? -16.430 -1.231 23.980 1.00 62.97 78 SER A CA 1
ATOM 578 C C . SER A 1 78 ? -16.233 -1.068 25.488 1.00 62.97 78 SER A C 1
ATOM 580 O O . SER A 1 78 ? -17.140 -1.407 26.240 1.00 62.97 78 SER A O 1
ATOM 582 N N . GLN A 1 79 ? -15.118 -0.475 25.927 1.00 60.59 79 GLN A N 1
ATOM 583 C CA . GLN A 1 79 ? -14.814 -0.290 27.354 1.00 60.59 79 GLN A CA 1
ATOM 584 C C . GLN A 1 79 ? -15.844 0.611 28.056 1.00 60.59 79 GLN A C 1
ATOM 586 O O . GLN A 1 79 ? -16.387 0.248 29.095 1.00 60.59 79 GLN A O 1
ATOM 591 N N . ASN A 1 80 ? -16.230 1.724 27.422 1.00 58.78 80 ASN A N 1
ATOM 592 C CA . ASN A 1 80 ? -17.252 2.627 27.965 1.00 58.78 80 ASN A CA 1
ATOM 593 C C . A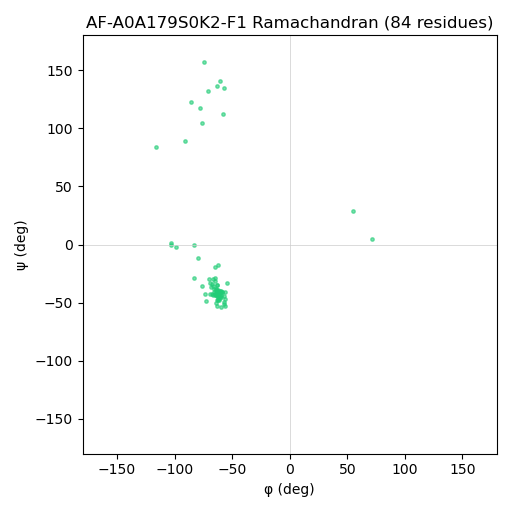SN A 1 80 ? -18.658 1.996 28.058 1.00 58.78 80 ASN A C 1
ATOM 595 O O . ASN A 1 80 ? -19.513 2.521 28.764 1.00 58.78 80 ASN A O 1
ATOM 599 N N . ARG A 1 81 ? -18.949 0.906 27.329 1.00 54.41 81 ARG A N 1
ATOM 600 C CA . ARG A 1 81 ? -20.241 0.200 27.440 1.00 54.41 81 ARG A CA 1
ATOM 601 C C . ARG A 1 81 ? -20.274 -0.791 28.598 1.00 54.41 81 ARG A C 1
ATOM 603 O O . ARG A 1 81 ? -21.355 -1.023 29.130 1.00 54.41 81 ARG A O 1
ATOM 610 N N . GLU A 1 82 ? -19.130 -1.350 28.977 1.00 56.12 82 GLU A N 1
ATOM 611 C CA . GLU A 1 82 ? -19.018 -2.290 30.098 1.00 56.12 82 GLU A CA 1
ATOM 612 C C . GLU A 1 82 ? -19.087 -1.558 31.451 1.00 56.12 82 GLU A C 1
ATOM 614 O O . GLU A 1 82 ? -19.741 -2.042 32.373 1.00 56.12 82 GLU A O 1
ATOM 619 N N . GLU A 1 83 ? -18.529 -0.343 31.549 1.00 56.88 83 GLU A N 1
ATOM 620 C CA . GLU A 1 83 ? -18.595 0.486 32.767 1.00 56.88 83 GLU A CA 1
ATOM 621 C C . GLU A 1 83 ? -19.996 1.044 33.069 1.00 56.88 83 GLU A C 1
ATOM 623 O O . GLU A 1 83 ? -20.346 1.225 34.228 1.00 56.88 83 GLU A O 1
ATOM 628 N N . VAL A 1 84 ? -20.829 1.295 32.053 1.00 60.25 84 VAL A N 1
ATOM 629 C CA . VAL A 1 84 ? -22.202 1.816 32.242 1.00 60.25 84 VAL A CA 1
ATOM 630 C C . VAL A 1 84 ? -23.192 0.709 32.649 1.00 60.25 84 VAL A C 1
ATOM 632 O O . VAL A 1 84 ? -24.324 0.996 33.035 1.00 60.25 84 VAL A O 1
ATOM 635 N N . GLN A 1 85 ? -22.788 -0.561 32.556 1.00 53.81 85 GLN A N 1
ATOM 636 C CA . GLN A 1 85 ? -23.615 -1.723 32.904 1.00 53.81 85 GLN A CA 1
ATOM 637 C C . GLN A 1 85 ? -23.262 -2.360 34.260 1.00 53.81 85 GLN A C 1
ATOM 639 O O . GLN A 1 85 ? -23.921 -3.330 34.638 1.00 53.81 85 GLN A O 1
ATOM 644 N N . SER A 1 86 ? -22.263 -1.831 34.978 1.00 51.75 86 SER A N 1
ATOM 645 C CA . SER A 1 86 ? -21.883 -2.247 36.342 1.00 51.75 86 SER A CA 1
ATOM 646 C C . SER A 1 86 ? -22.337 -1.230 37.384 1.00 51.75 86 SER A C 1
ATOM 648 O O . SER A 1 86 ? -22.669 -1.668 38.507 1.00 51.75 86 SER A O 1
#